Protein AF-A0A0L0J6N3-F1 (afdb_monomer)

Secondary structure (DSSP, 8-state):
----------------------S-SS----HHHHHHHHHTTS-HHHHHHHHHHHS-HHHHHHHHHHHHHHHHT-TT-HHHHHHHHHHHHHT---HHHHHHHHHHHHHHHHHHGGGSSSS-----

Mean predicted aligned error: 13.97 Å

Solvent-accessible surface area (backbone atoms only — not comparable to full-atom values): 7583 Å² total; per-residue (Å²): 140,80,89,80,91,78,89,84,88,82,84,79,89,80,87,70,96,54,83,79,72,70,82,71,81,77,65,77,72,42,66,64,58,39,45,52,37,30,70,73,68,44,69,19,33,61,43,38,45,56,38,56,70,72,42,55,75,94,49,35,62,61,50,43,52,53,41,47,55,56,46,71,70,49,81,92,34,18,56,50,42,18,45,17,31,43,43,41,26,75,71,43,91,46,71,67,61,26,52,53,31,45,52,51,19,50,54,31,36,53,60,47,60,68,74,79,82,81,84,83,86,79,90,133

Foldseek 3Di:
DDDDDDDDDDDDDDDPPDPCPDPPPDPLLDLVNLLVCLLVVHQSLVSLLVNLVPDDLVCLLVRLVVSLVSLLPRPLSQQRSLSNLQSSLVSDPDPVSSVVSNVSSVVSNVVNVPVPPPPPPDDD

Radius of gyration: 23.94 Å; Cα contacts (8 Å, |Δi|>4): 116; chains: 1; bounding box: 71×43×78 Å

Sequence (124 aa):
MALLKMVQVAAAAAMIAGVSVPAHAQQALTVEAVVAGCASGSDCAALVNSYLASVPAARRVAAIANLGARLAEIPGAGANVARGIQAAAAYSPDAGQRAQLASLASTLSADAGGLDIETAASES

pLDDT: mean 73.08, std 17.03, range [39.69, 89.31]

Nearest PDB structures (foldseek):
  4j8e-assembly1_A  TM=3.924E-01  e=3.946E+00  Rattus norvegicus
  8ii8-assembly1_A  TM=2.953E-01  e=2.049E+00  Pleurotus salmoneostramineus

Organism: NCBI:txid121719

Structure (mmCIF, N/CA/C/O backbone):
data_AF-A0A0L0J6N3-F1
#
_entry.id   AF-A0A0L0J6N3-F1
#
loop_
_atom_site.group_PDB
_atom_site.id
_atom_site.type_symbol
_atom_site.label_atom_id
_atom_site.label_alt_id
_atom_site.label_comp_id
_atom_site.label_asym_id
_atom_site.label_entity_id
_atom_site.label_seq_id
_atom_site.pdbx_PDB_ins_code
_atom_site.Cartn_x
_atom_site.Cartn_y
_atom_site.Cartn_z
_atom_site.occupancy
_atom_site.B_iso_or_equiv
_atom_site.auth_seq_id
_atom_site.auth_comp_id
_atom_site.auth_asym_id
_atom_site.auth_atom_id
_atom_site.pdbx_PDB_model_num
ATOM 1 N N . MET A 1 1 ? 57.521 -32.164 36.413 1.00 44.25 1 MET A N 1
ATOM 2 C CA . MET A 1 1 ? 57.003 -33.096 35.380 1.00 44.25 1 MET A CA 1
ATOM 3 C C . MET A 1 1 ? 55.615 -33.527 35.841 1.00 44.25 1 MET A C 1
ATOM 5 O O . MET A 1 1 ? 55.528 -33.894 36.998 1.00 44.25 1 MET A O 1
ATOM 9 N N . ALA A 1 2 ? 54.499 -33.457 35.119 1.00 39.69 2 ALA A N 1
ATOM 10 C CA . ALA A 1 2 ? 54.170 -33.186 33.719 1.00 39.69 2 ALA A CA 1
ATOM 11 C C . ALA A 1 2 ? 52.715 -32.628 33.686 1.00 39.69 2 ALA A C 1
ATOM 13 O O . ALA A 1 2 ? 51.915 -32.987 34.541 1.00 39.69 2 ALA A O 1
ATOM 14 N N . LEU A 1 3 ? 52.431 -31.573 32.909 1.00 52.59 3 LEU A N 1
ATOM 15 C CA . LEU A 1 3 ? 51.535 -31.578 31.732 1.00 52.59 3 LEU A CA 1
ATOM 16 C C . LEU A 1 3 ? 50.249 -32.421 31.876 1.00 52.59 3 LEU A C 1
ATOM 18 O O . LEU A 1 3 ? 50.336 -33.637 31.925 1.00 52.59 3 LEU A O 1
ATOM 22 N N . LEU A 1 4 ? 49.071 -31.786 31.798 1.00 46.19 4 LEU A N 1
ATOM 23 C CA . LEU A 1 4 ? 48.187 -31.880 30.622 1.00 46.19 4 LEU A CA 1
ATOM 24 C C . LEU A 1 4 ? 46.939 -30.977 30.768 1.00 46.19 4 LEU A C 1
ATOM 26 O O . LEU A 1 4 ? 46.118 -31.136 31.666 1.00 46.19 4 LEU A O 1
ATOM 30 N N . LYS A 1 5 ? 46.797 -30.048 29.815 1.00 51.50 5 LYS A N 1
ATOM 31 C CA . LYS A 1 5 ? 45.529 -29.446 29.372 1.00 51.50 5 LYS A CA 1
ATOM 32 C C . LYS A 1 5 ? 44.590 -30.555 28.890 1.00 51.50 5 LYS A C 1
ATOM 34 O O . LYS A 1 5 ? 45.057 -31.356 28.092 1.00 51.50 5 LYS A O 1
ATOM 39 N N . MET A 1 6 ? 43.291 -30.496 29.193 1.00 48.28 6 MET A N 1
ATOM 40 C CA . MET A 1 6 ? 42.248 -30.902 28.239 1.00 48.28 6 MET A CA 1
ATOM 41 C C . MET A 1 6 ? 40.945 -30.134 28.476 1.00 48.28 6 MET A C 1
ATOM 43 O O . MET A 1 6 ? 40.292 -30.242 29.507 1.00 48.28 6 MET A O 1
ATOM 47 N N . VAL A 1 7 ? 40.615 -29.347 27.457 1.00 54.72 7 VAL A N 1
ATOM 48 C CA . VAL A 1 7 ? 39.299 -28.817 27.117 1.00 54.72 7 VAL A CA 1
ATOM 49 C C . VAL A 1 7 ? 38.352 -29.995 26.885 1.00 54.72 7 VAL A C 1
ATOM 51 O O . VAL A 1 7 ? 38.697 -30.890 26.116 1.00 54.72 7 VAL A O 1
ATOM 54 N N . GLN A 1 8 ? 37.163 -29.986 27.488 1.00 48.16 8 GLN A N 1
ATOM 55 C CA . GLN A 1 8 ? 36.063 -30.843 27.047 1.00 48.16 8 GLN A CA 1
ATOM 56 C C . GLN A 1 8 ? 34.894 -29.981 26.577 1.00 48.16 8 GLN A C 1
ATOM 58 O O . GLN A 1 8 ? 34.184 -29.348 27.352 1.00 48.16 8 GLN A O 1
ATOM 63 N N . VAL A 1 9 ? 34.775 -29.961 25.253 1.00 50.53 9 VAL A N 1
ATOM 64 C CA . VAL A 1 9 ? 33.602 -29.599 24.466 1.00 50.53 9 VAL A CA 1
ATOM 65 C C . VAL A 1 9 ? 32.794 -30.879 24.267 1.00 50.53 9 VAL A C 1
ATOM 67 O O . VAL A 1 9 ? 33.344 -31.844 23.744 1.00 50.53 9 VAL A O 1
ATOM 70 N N . ALA A 1 10 ? 31.523 -30.874 24.670 1.00 46.56 10 ALA A N 1
ATOM 71 C CA . ALA A 1 10 ? 30.400 -31.706 24.196 1.00 46.56 10 ALA A CA 1
ATOM 72 C C . ALA A 1 10 ? 29.245 -31.470 25.190 1.00 46.56 10 ALA A C 1
ATOM 74 O O . ALA A 1 10 ? 29.487 -31.414 26.386 1.00 46.56 10 ALA A O 1
ATOM 75 N N . ALA A 1 11 ? 27.978 -31.285 24.846 1.00 45.50 11 ALA A N 1
ATOM 76 C CA . ALA A 1 11 ? 27.186 -31.600 23.669 1.00 45.50 11 ALA A CA 1
ATOM 77 C C . ALA A 1 11 ? 26.061 -30.530 23.600 1.00 45.50 11 ALA A C 1
ATOM 79 O O . ALA A 1 11 ? 25.749 -29.896 24.601 1.00 45.50 11 ALA A O 1
ATOM 80 N N . ALA A 1 12 ? 25.439 -30.237 22.466 1.00 46.97 12 ALA A N 1
ATOM 81 C CA . ALA A 1 12 ? 24.391 -31.098 21.950 1.00 46.97 12 ALA A CA 1
ATOM 82 C C . ALA A 1 12 ? 24.160 -30.827 20.463 1.00 46.97 12 ALA A C 1
ATOM 84 O O . ALA A 1 12 ? 23.923 -29.698 20.037 1.00 46.97 12 ALA A O 1
ATOM 85 N N . ALA A 1 13 ? 24.191 -31.910 19.694 1.00 50.00 13 ALA A N 1
ATOM 86 C CA . ALA A 1 13 ? 23.572 -31.972 18.390 1.00 50.00 13 ALA A CA 1
ATOM 87 C C . ALA A 1 13 ? 22.048 -31.869 18.563 1.00 50.00 13 ALA A C 1
ATOM 89 O O . ALA A 1 13 ? 21.441 -32.709 19.223 1.00 50.00 13 ALA A O 1
ATOM 90 N N . ALA A 1 14 ? 21.434 -30.874 17.930 1.00 49.75 14 ALA A N 1
ATOM 91 C CA . ALA A 1 14 ? 20.029 -30.923 17.554 1.00 49.75 14 ALA A CA 1
ATOM 92 C C . ALA A 1 14 ? 19.984 -30.818 16.030 1.00 49.75 14 ALA A C 1
ATOM 94 O O . ALA A 1 14 ? 19.976 -29.738 15.444 1.00 49.75 14 ALA A O 1
ATOM 95 N N . MET A 1 15 ? 20.043 -31.986 15.396 1.00 56.28 15 MET A N 1
ATOM 96 C CA . MET A 1 15 ? 19.772 -32.161 13.979 1.00 56.28 15 MET A CA 1
ATOM 97 C C . MET A 1 15 ? 18.270 -31.955 13.798 1.00 56.28 15 MET A C 1
ATOM 99 O O . MET A 1 15 ? 17.483 -32.851 14.091 1.00 56.28 15 MET A O 1
ATOM 103 N N . ILE A 1 16 ? 17.861 -30.773 13.351 1.00 59.41 16 ILE A N 1
ATOM 104 C CA . ILE A 1 16 ? 16.511 -30.575 12.834 1.00 59.41 16 ILE A CA 1
ATOM 105 C C . ILE A 1 16 ? 16.665 -30.472 11.323 1.00 59.41 16 ILE A C 1
ATOM 107 O O . ILE A 1 16 ? 16.875 -29.399 10.766 1.00 59.41 16 ILE A O 1
ATOM 111 N N . ALA A 1 17 ? 16.572 -31.624 10.659 1.00 51.03 17 ALA A N 1
ATOM 112 C CA . ALA A 1 17 ? 16.123 -31.689 9.277 1.00 51.03 17 ALA A CA 1
ATOM 113 C C . ALA A 1 17 ? 14.645 -31.272 9.268 1.00 51.03 17 ALA A C 1
ATOM 115 O O . ALA A 1 17 ? 13.735 -32.091 9.239 1.00 51.03 17 ALA A O 1
ATOM 116 N N . GLY A 1 18 ? 14.413 -29.976 9.415 1.00 44.53 18 GLY A N 1
ATOM 117 C CA . GLY A 1 18 ? 13.114 -29.350 9.309 1.00 44.53 18 GLY A CA 1
ATOM 118 C C . GLY A 1 18 ? 13.281 -28.288 8.257 1.00 44.53 18 GLY A C 1
ATOM 119 O O . GLY A 1 18 ? 14.127 -27.408 8.411 1.00 44.53 18 GLY A O 1
ATOM 120 N N . VAL A 1 19 ? 12.522 -28.419 7.171 1.00 53.56 19 VAL A N 1
ATOM 121 C CA . VAL A 1 19 ? 12.365 -27.380 6.160 1.00 53.56 19 VAL A CA 1
ATOM 122 C C . VAL A 1 19 ? 12.332 -26.039 6.888 1.00 53.56 19 VAL A C 1
ATOM 124 O O . VAL A 1 19 ? 11.523 -25.839 7.798 1.00 53.56 19 VAL A O 1
ATOM 127 N N . SER A 1 20 ? 13.301 -25.173 6.606 1.00 46.44 20 SER A N 1
ATOM 128 C CA . SER A 1 20 ? 13.311 -23.836 7.173 1.00 46.44 20 SER A CA 1
ATOM 129 C C . SER A 1 20 ? 12.112 -23.129 6.561 1.00 46.44 20 SER A C 1
ATOM 131 O O . SER A 1 20 ? 12.225 -22.531 5.499 1.00 46.44 20 SER A O 1
ATOM 133 N N . VAL A 1 21 ? 10.937 -23.276 7.180 1.00 52.59 21 VAL A N 1
ATOM 134 C CA . VAL A 1 21 ? 9.815 -22.374 6.965 1.00 52.59 21 VAL A CA 1
ATOM 135 C C . VAL A 1 21 ? 10.389 -21.038 7.407 1.00 52.59 21 VAL A C 1
ATOM 137 O O . VAL A 1 21 ? 10.683 -20.885 8.597 1.00 52.59 21 VAL A O 1
ATOM 140 N N . PRO A 1 22 ? 10.712 -20.132 6.470 1.00 52.16 22 PRO A N 1
ATOM 141 C CA . PRO A 1 22 ? 11.416 -18.923 6.836 1.00 52.16 22 PRO A CA 1
ATOM 142 C C . PRO A 1 22 ? 10.558 -18.214 7.875 1.00 52.16 22 PRO A C 1
ATOM 144 O O . PRO A 1 22 ? 9.332 -18.207 7.748 1.00 52.16 22 PRO A O 1
ATOM 147 N N . ALA A 1 23 ? 11.207 -17.692 8.913 1.00 49.03 23 ALA A N 1
ATOM 148 C CA . ALA A 1 23 ? 10.623 -17.029 10.072 1.00 49.03 23 ALA A CA 1
ATOM 149 C C . ALA A 1 23 ? 9.875 -15.723 9.710 1.00 49.03 23 ALA A C 1
ATOM 151 O O . ALA A 1 23 ? 10.128 -14.664 10.267 1.00 49.03 23 ALA A O 1
ATOM 152 N N . HIS A 1 24 ? 8.915 -15.806 8.789 1.00 48.41 24 HIS A N 1
ATOM 153 C CA . HIS A 1 24 ? 7.881 -14.811 8.524 1.00 48.41 24 HIS A CA 1
ATOM 154 C C . HIS A 1 24 ? 6.759 -14.890 9.566 1.00 48.41 24 HIS A C 1
ATOM 156 O O . HIS A 1 24 ? 5.7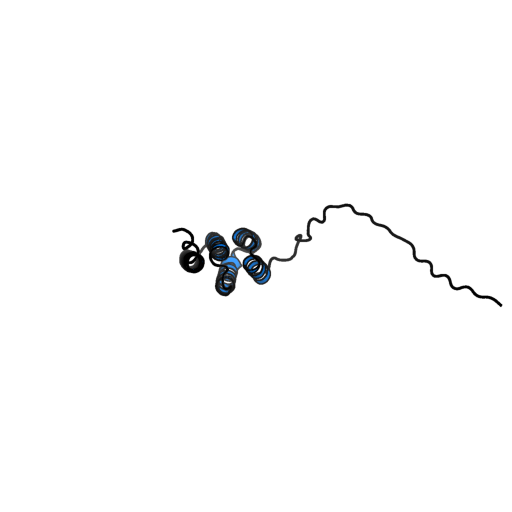96 -14.129 9.512 1.00 48.41 24 HIS A O 1
ATOM 162 N N . ALA A 1 25 ? 6.870 -15.798 10.540 1.00 44.41 25 ALA A N 1
ATOM 163 C CA . ALA A 1 25 ? 6.063 -15.740 11.739 1.00 44.41 25 ALA A CA 1
ATOM 164 C C . ALA A 1 25 ? 6.481 -14.494 12.542 1.00 44.41 25 ALA A C 1
ATOM 166 O O . ALA A 1 25 ? 7.456 -14.518 13.283 1.00 44.41 25 ALA A O 1
ATOM 167 N N . GLN A 1 26 ? 5.691 -13.426 12.400 1.00 47.16 26 GLN A N 1
ATOM 168 C CA . GLN A 1 26 ? 5.576 -12.290 13.330 1.00 47.16 26 GLN A CA 1
ATOM 169 C C . GLN A 1 26 ? 6.559 -11.120 13.192 1.00 47.16 26 GLN A C 1
ATOM 171 O O . GLN A 1 26 ? 6.583 -10.256 14.069 1.00 47.16 26 GLN A O 1
ATOM 176 N N . GLN A 1 27 ? 7.294 -10.982 12.088 1.00 53.09 27 GLN A N 1
ATOM 177 C CA . GLN A 1 27 ? 7.791 -9.645 11.757 1.00 53.09 27 GLN A CA 1
ATOM 178 C C . GLN A 1 27 ? 6.581 -8.810 11.340 1.00 53.09 27 GLN A C 1
ATOM 180 O O . GLN A 1 27 ? 5.934 -9.118 10.340 1.00 53.09 27 GLN A O 1
ATOM 185 N N . ALA A 1 28 ? 6.222 -7.806 12.146 1.00 59.81 28 ALA A N 1
ATOM 186 C CA . ALA A 1 28 ? 5.207 -6.832 11.771 1.00 59.81 28 ALA A CA 1
ATOM 187 C C . ALA A 1 28 ? 5.586 -6.296 10.386 1.00 59.81 28 ALA A C 1
ATOM 189 O O . ALA A 1 28 ? 6.608 -5.620 10.270 1.00 59.81 28 ALA A O 1
ATOM 190 N N . LEU A 1 29 ? 4.830 -6.658 9.338 1.00 74.12 29 LEU A N 1
ATOM 191 C CA . LEU A 1 29 ? 5.100 -6.138 8.002 1.00 74.12 29 LEU A CA 1
ATOM 192 C C . LEU A 1 29 ? 5.084 -4.614 8.120 1.00 74.12 29 LEU A C 1
ATOM 194 O O . LEU A 1 29 ? 4.093 -4.029 8.556 1.00 74.12 29 LEU A O 1
ATOM 198 N N . THR A 1 30 ? 6.205 -3.981 7.803 1.00 84.50 30 THR A N 1
ATOM 199 C CA . THR A 1 30 ? 6.318 -2.527 7.769 1.00 84.50 30 THR A CA 1
ATOM 200 C C . THR A 1 30 ? 6.119 -2.044 6.342 1.00 84.50 30 THR A C 1
ATOM 202 O O . THR A 1 30 ? 6.286 -2.800 5.383 1.00 84.50 30 THR A O 1
ATOM 205 N N . VAL A 1 31 ? 5.790 -0.760 6.191 1.00 85.19 31 VAL A N 1
ATOM 206 C CA . VAL A 1 31 ? 5.734 -0.126 4.866 1.00 85.19 31 VAL A CA 1
ATOM 207 C C . VAL A 1 31 ? 7.082 -0.277 4.155 1.00 85.19 31 VAL A C 1
ATOM 209 O O . VAL A 1 31 ? 7.104 -0.639 2.986 1.00 85.19 31 VAL A O 1
ATOM 212 N N . GLU A 1 32 ? 8.200 -0.103 4.866 1.00 84.94 32 GLU A N 1
ATOM 213 C CA . GLU A 1 32 ? 9.545 -0.312 4.312 1.00 84.94 32 GLU A CA 1
ATOM 214 C C . GLU A 1 32 ? 9.780 -1.736 3.801 1.00 84.94 32 GLU A C 1
ATOM 216 O O . GLU A 1 32 ? 10.333 -1.893 2.717 1.00 84.94 32 GLU A O 1
ATOM 221 N N . ALA A 1 33 ? 9.332 -2.770 4.520 1.00 85.12 33 ALA A N 1
ATOM 222 C CA . ALA A 1 33 ? 9.484 -4.154 4.069 1.00 85.12 33 ALA A CA 1
ATOM 223 C C . ALA A 1 33 ? 8.678 -4.432 2.790 1.00 85.12 33 ALA A C 1
ATOM 225 O O . ALA A 1 33 ? 9.168 -5.104 1.882 1.00 85.12 33 ALA A O 1
ATOM 226 N N . VAL A 1 34 ? 7.464 -3.878 2.693 1.00 87.50 34 VAL A N 1
ATOM 227 C CA . VAL A 1 34 ? 6.641 -3.971 1.478 1.00 87.50 34 VAL A CA 1
ATOM 228 C C . VAL A 1 34 ? 7.339 -3.271 0.314 1.00 87.50 34 VAL A C 1
ATOM 230 O O . VAL A 1 34 ? 7.521 -3.875 -0.736 1.00 87.50 34 VAL A O 1
ATOM 233 N N . VAL A 1 35 ? 7.778 -2.028 0.512 1.00 86.88 35 VAL A N 1
ATOM 234 C CA . VAL A 1 35 ? 8.438 -1.198 -0.510 1.00 86.88 35 VAL A CA 1
ATOM 235 C C . VAL A 1 35 ? 9.731 -1.854 -0.994 1.00 86.88 35 VAL A C 1
ATOM 237 O O . VAL A 1 35 ? 9.934 -1.975 -2.199 1.00 86.88 35 VAL A O 1
ATOM 240 N N . ALA A 1 36 ? 10.568 -2.351 -0.080 1.00 85.44 36 ALA A N 1
ATOM 241 C CA . ALA A 1 36 ? 11.792 -3.070 -0.420 1.00 85.44 36 ALA A CA 1
ATOM 242 C C . ALA A 1 36 ? 11.507 -4.371 -1.187 1.00 85.44 36 ALA A C 1
ATOM 244 O O . ALA A 1 36 ? 12.205 -4.673 -2.151 1.00 85.44 36 ALA A O 1
ATOM 245 N N . GLY A 1 37 ? 10.463 -5.116 -0.807 1.00 86.19 37 GLY A N 1
ATOM 246 C CA . GLY A 1 37 ? 10.022 -6.304 -1.539 1.00 86.19 37 GLY A CA 1
ATOM 247 C C . GLY A 1 37 ? 9.521 -5.978 -2.948 1.00 86.19 37 GLY A C 1
ATOM 248 O O . GLY A 1 37 ? 9.860 -6.666 -3.906 1.00 86.19 37 GLY A O 1
ATOM 249 N N . CYS A 1 38 ? 8.763 -4.894 -3.107 1.00 84.56 38 CYS A N 1
ATOM 250 C CA . CYS A 1 38 ? 8.320 -4.431 -4.420 1.00 84.56 38 CYS A CA 1
ATOM 251 C C . CYS A 1 38 ? 9.502 -3.984 -5.294 1.00 84.56 38 CYS A C 1
ATOM 253 O O . CYS A 1 38 ? 9.558 -4.337 -6.472 1.00 84.56 38 CYS A O 1
ATOM 255 N N . ALA A 1 39 ? 10.463 -3.260 -4.711 1.00 83.88 39 ALA A N 1
ATOM 256 C CA . ALA A 1 39 ? 11.682 -2.815 -5.384 1.00 83.88 39 ALA A CA 1
ATOM 257 C C . ALA A 1 39 ? 12.615 -3.978 -5.760 1.00 83.88 39 ALA A C 1
ATOM 259 O O . ALA A 1 39 ? 13.307 -3.904 -6.770 1.00 83.88 39 ALA A O 1
ATOM 260 N N . SER A 1 40 ? 12.612 -5.072 -4.991 1.00 85.12 40 SER A N 1
ATOM 261 C CA . SER A 1 40 ? 13.367 -6.290 -5.315 1.00 85.12 40 SER A CA 1
ATOM 262 C C . SER A 1 40 ? 12.692 -7.174 -6.370 1.00 85.12 40 SER A C 1
ATOM 264 O O . SER A 1 40 ? 13.246 -8.207 -6.740 1.00 85.12 40 SER A O 1
ATOM 266 N N . GLY A 1 41 ? 11.506 -6.789 -6.860 1.00 82.56 41 GLY A N 1
ATOM 267 C CA . GLY A 1 41 ? 10.743 -7.550 -7.852 1.00 82.56 41 GLY A CA 1
ATOM 268 C C . GLY A 1 41 ? 9.841 -8.642 -7.267 1.00 82.56 41 GLY A C 1
ATOM 269 O O . GLY A 1 41 ? 9.276 -9.430 -8.022 1.00 8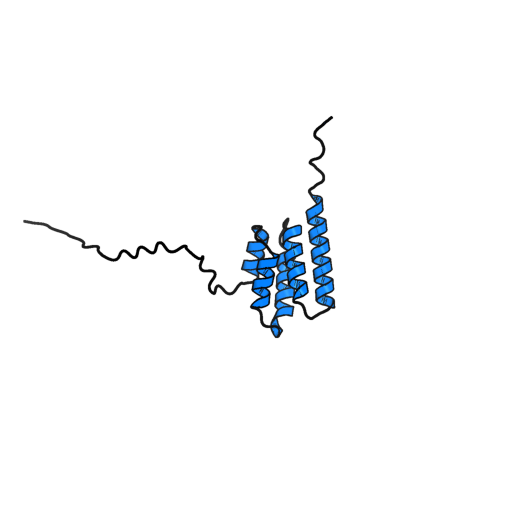2.56 41 GLY A O 1
ATOM 270 N N . SER A 1 42 ? 9.661 -8.693 -5.944 1.00 86.25 42 SER A N 1
ATOM 271 C CA . SER A 1 42 ? 8.688 -9.596 -5.305 1.00 86.25 42 SER A CA 1
ATOM 272 C C . SER A 1 42 ? 7.250 -9.182 -5.641 1.00 86.25 42 SER A C 1
ATOM 274 O O . SER A 1 42 ? 7.012 -8.028 -5.994 1.00 86.25 42 SER A O 1
ATOM 276 N N . ASP A 1 43 ? 6.262 -10.077 -5.507 1.00 87.75 43 ASP A N 1
ATOM 277 C CA . ASP A 1 43 ? 4.870 -9.743 -5.857 1.00 87.75 43 ASP A CA 1
ATOM 278 C C . ASP A 1 43 ? 4.293 -8.657 -4.929 1.00 87.75 43 ASP A C 1
ATOM 280 O O . ASP A 1 43 ? 3.917 -8.898 -3.776 1.00 87.75 43 ASP A O 1
ATOM 284 N N . CYS A 1 44 ? 4.245 -7.429 -5.447 1.00 86.81 44 CYS A N 1
ATOM 285 C CA . CYS A 1 44 ? 3.928 -6.247 -4.655 1.00 86.81 44 CYS A CA 1
ATOM 286 C C . CYS A 1 44 ? 2.467 -6.262 -4.184 1.00 86.81 44 CYS A C 1
ATOM 288 O O . CYS A 1 44 ? 2.162 -5.863 -3.062 1.00 86.81 44 CYS A O 1
ATOM 290 N N . ALA A 1 45 ? 1.556 -6.790 -5.007 1.00 87.06 45 ALA A N 1
ATOM 291 C CA . ALA A 1 45 ? 0.148 -6.924 -4.653 1.00 87.06 45 ALA A CA 1
ATOM 292 C C . ALA A 1 45 ? -0.058 -7.868 -3.458 1.00 87.06 45 ALA A C 1
ATOM 294 O O . ALA A 1 45 ? -0.826 -7.538 -2.551 1.00 87.06 45 ALA A O 1
ATOM 295 N N . ALA A 1 46 ? 0.633 -9.010 -3.412 1.00 87.12 46 ALA A N 1
ATOM 296 C CA . ALA A 1 46 ? 0.571 -9.930 -2.278 1.00 87.12 46 ALA A CA 1
ATOM 297 C C . ALA A 1 46 ? 1.111 -9.295 -0.984 1.00 87.12 46 ALA A C 1
ATOM 299 O O . ALA A 1 46 ? 0.470 -9.390 0.067 1.00 87.12 46 ALA A O 1
ATOM 300 N N . LEU A 1 47 ? 2.246 -8.589 -1.063 1.00 89.00 47 LEU A N 1
ATOM 301 C CA . LEU A 1 47 ? 2.847 -7.898 0.084 1.00 89.00 47 LEU A CA 1
ATOM 302 C C . LEU A 1 47 ? 1.928 -6.804 0.641 1.00 89.00 47 LEU A C 1
ATOM 304 O O . LEU A 1 47 ? 1.705 -6.733 1.852 1.00 89.00 47 LEU A O 1
ATOM 308 N N . VAL A 1 48 ? 1.343 -5.990 -0.239 1.00 89.25 48 VAL A N 1
ATOM 309 C CA . VAL A 1 48 ? 0.397 -4.931 0.134 1.00 89.25 48 VAL A CA 1
ATOM 310 C C . VAL A 1 48 ? -0.863 -5.508 0.775 1.00 89.25 48 VAL A C 1
ATOM 312 O O . VAL A 1 48 ? -1.287 -5.020 1.823 1.00 89.25 48 VAL A O 1
ATOM 315 N N . ASN A 1 49 ? -1.436 -6.566 0.192 1.00 89.25 49 ASN A N 1
ATOM 316 C CA . ASN A 1 49 ? -2.592 -7.264 0.760 1.00 89.25 49 ASN A CA 1
ATOM 317 C C . ASN A 1 49 ? -2.295 -7.768 2.176 1.00 89.25 49 ASN A C 1
ATOM 319 O O . ASN A 1 49 ? -3.063 -7.506 3.102 1.00 89.25 49 ASN A O 1
ATOM 323 N N . SER A 1 50 ? -1.164 -8.457 2.359 1.00 88.56 50 SER A N 1
ATOM 324 C CA . SER A 1 50 ? -0.768 -9.003 3.659 1.00 88.56 50 SER A CA 1
ATOM 325 C C . SER A 1 50 ? -0.556 -7.901 4.698 1.00 88.56 50 SER A C 1
ATOM 327 O O . SER A 1 50 ? -1.004 -8.027 5.839 1.00 88.56 50 SER A O 1
ATOM 329 N N . TYR A 1 51 ? 0.090 -6.797 4.310 1.00 88.44 51 TYR A N 1
ATOM 330 C CA . TYR A 1 51 ? 0.274 -5.643 5.182 1.00 88.44 51 TYR A CA 1
ATOM 331 C C . TYR A 1 51 ? -1.073 -5.033 5.590 1.00 88.44 51 TYR A C 1
ATOM 333 O O . TYR A 1 51 ? -1.375 -4.956 6.780 1.00 88.44 51 TYR A O 1
ATOM 341 N N . LEU A 1 52 ? -1.929 -4.671 4.633 1.00 87.94 52 LEU A N 1
ATOM 342 C CA . LEU A 1 52 ? -3.201 -3.991 4.909 1.00 87.94 52 LEU A CA 1
ATOM 343 C C . LEU A 1 52 ? -4.227 -4.877 5.624 1.00 87.94 52 LEU A C 1
ATOM 345 O O . LEU A 1 52 ? -5.048 -4.357 6.384 1.00 87.94 52 LEU A O 1
ATOM 349 N N . ALA A 1 53 ? -4.151 -6.198 5.446 1.00 88.12 53 ALA A N 1
ATOM 350 C CA . ALA A 1 53 ? -4.929 -7.156 6.223 1.00 88.12 53 ALA A CA 1
ATOM 351 C C . ALA A 1 53 ? -4.578 -7.103 7.720 1.00 88.12 53 ALA A C 1
ATOM 353 O O . ALA A 1 53 ? -5.472 -7.203 8.560 1.00 88.12 53 ALA A O 1
ATOM 354 N N . SER A 1 54 ? -3.301 -6.881 8.056 1.00 85.56 54 SER A N 1
ATOM 355 C CA . SER A 1 54 ? -2.839 -6.737 9.445 1.00 85.56 54 SER A CA 1
ATOM 356 C C . SER A 1 54 ? -3.079 -5.342 10.043 1.00 85.56 54 SER A C 1
ATOM 358 O O . SER A 1 54 ? -3.071 -5.181 11.264 1.00 85.56 54 SER A O 1
ATOM 360 N N . VAL A 1 55 ? -3.331 -4.323 9.211 1.00 86.44 55 VAL A N 1
ATOM 361 C CA . VAL A 1 55 ? -3.559 -2.946 9.669 1.00 86.44 55 VAL A CA 1
ATOM 362 C C . VAL A 1 55 ? -5.019 -2.757 10.123 1.00 86.44 55 VAL A C 1
ATOM 364 O O . VAL A 1 55 ? -5.955 -3.036 9.358 1.00 86.44 55 VAL A O 1
ATOM 367 N N . PRO A 1 56 ? -5.261 -2.213 11.335 1.00 84.88 56 PRO A N 1
ATOM 368 C CA . PRO A 1 56 ? -6.607 -1.890 11.807 1.00 84.88 56 PRO A CA 1
ATOM 369 C C . PRO A 1 56 ? -7.308 -0.892 10.882 1.00 84.88 56 PRO A C 1
ATOM 371 O O . PRO A 1 56 ? -6.693 0.080 10.444 1.00 84.88 56 PRO A O 1
ATOM 374 N N . ALA A 1 57 ? -8.613 -1.064 10.650 1.00 82.56 57 ALA A N 1
ATOM 375 C CA . ALA A 1 57 ? -9.388 -0.221 9.730 1.00 82.56 57 ALA A CA 1
ATOM 376 C C . ALA A 1 57 ? -9.242 1.290 10.007 1.00 82.56 57 ALA A C 1
ATOM 378 O O . ALA A 1 57 ? -9.054 2.063 9.073 1.00 82.56 57 ALA A O 1
ATOM 379 N N . ALA A 1 58 ? -9.205 1.696 11.283 1.00 82.62 58 ALA A N 1
ATOM 380 C CA . ALA A 1 58 ? -9.017 3.092 11.693 1.00 82.62 58 ALA A CA 1
ATOM 381 C C . ALA A 1 58 ? -7.677 3.710 11.241 1.00 82.62 58 ALA A C 1
ATOM 383 O O . ALA A 1 58 ? -7.569 4.927 11.134 1.00 82.62 58 ALA A O 1
ATOM 384 N N . ARG A 1 59 ? -6.651 2.889 10.970 1.00 86.00 59 ARG A N 1
ATOM 385 C CA . ARG A 1 59 ? -5.338 3.331 10.471 1.00 86.00 59 ARG A CA 1
ATOM 386 C C . ARG A 1 59 ? -5.088 2.971 9.007 1.00 86.00 59 ARG A C 1
ATOM 388 O O . ARG A 1 59 ? -4.077 3.406 8.462 1.00 86.00 59 ARG A O 1
ATOM 395 N N . ARG A 1 60 ? -5.986 2.224 8.351 1.00 84.62 60 ARG A N 1
ATOM 396 C CA . ARG A 1 60 ? -5.795 1.798 6.953 1.00 84.62 60 ARG A CA 1
ATOM 397 C C . ARG A 1 60 ? -5.660 2.972 6.004 1.00 84.62 60 ARG A C 1
ATOM 399 O O . ARG A 1 60 ? -4.779 2.936 5.166 1.00 84.62 60 ARG A O 1
ATOM 406 N N . VAL A 1 61 ? -6.457 4.024 6.166 1.00 85.19 61 VAL A N 1
ATOM 407 C CA . VAL A 1 61 ? -6.391 5.208 5.290 1.00 85.19 61 VAL A CA 1
ATOM 408 C C . VAL A 1 61 ? -4.997 5.846 5.316 1.00 85.19 61 VAL A C 1
ATOM 410 O O . VAL A 1 61 ? -4.421 6.106 4.260 1.00 85.19 61 VAL A O 1
ATOM 413 N N . ALA A 1 62 ? -4.427 6.039 6.510 1.00 86.75 62 ALA A N 1
ATOM 414 C CA . ALA A 1 62 ? -3.080 6.587 6.675 1.00 86.75 62 ALA A CA 1
ATOM 415 C C . ALA A 1 62 ? -1.995 5.617 6.180 1.00 86.75 62 ALA A C 1
ATOM 417 O O . ALA A 1 62 ? -1.032 6.038 5.544 1.00 86.75 62 ALA A O 1
ATOM 418 N N . ALA A 1 63 ? -2.168 4.317 6.436 1.00 87.19 63 ALA A N 1
ATOM 419 C CA . ALA A 1 63 ? -1.256 3.283 5.961 1.00 87.19 63 ALA A CA 1
ATOM 420 C C . ALA A 1 63 ? -1.227 3.220 4.427 1.00 87.19 63 ALA A C 1
ATOM 422 O O . ALA A 1 63 ? -0.152 3.207 3.844 1.00 87.19 63 ALA A O 1
ATOM 423 N N . ILE A 1 64 ? -2.391 3.265 3.779 1.00 87.88 64 ILE A N 1
ATOM 424 C CA . ILE A 1 64 ? -2.546 3.297 2.322 1.00 87.88 64 ILE A CA 1
ATOM 425 C C . ILE A 1 64 ? -1.907 4.559 1.734 1.00 87.88 64 ILE A C 1
ATOM 427 O O . ILE A 1 64 ? -1.183 4.458 0.750 1.00 87.88 64 ILE A O 1
ATOM 431 N N . ALA A 1 65 ? -2.126 5.732 2.340 1.00 86.69 65 ALA A N 1
ATOM 432 C CA . ALA A 1 65 ? -1.520 6.981 1.877 1.00 86.69 65 ALA A CA 1
ATOM 433 C C . ALA A 1 65 ? 0.017 6.941 1.949 1.00 86.69 65 ALA A C 1
ATOM 435 O O . ALA A 1 65 ? 0.688 7.271 0.974 1.00 86.69 65 ALA A O 1
ATOM 436 N N . ASN A 1 66 ? 0.573 6.487 3.079 1.00 89.31 66 ASN A N 1
ATOM 437 C CA . ASN A 1 66 ? 2.019 6.342 3.253 1.00 89.31 66 ASN A CA 1
ATOM 438 C C . ASN A 1 66 ? 2.600 5.317 2.265 1.00 89.31 66 ASN A C 1
ATOM 440 O O . ASN A 1 66 ? 3.618 5.562 1.628 1.00 89.31 66 ASN A O 1
ATOM 444 N N . LEU A 1 67 ? 1.921 4.183 2.097 1.00 86.88 67 LEU A N 1
ATOM 445 C CA . LEU A 1 67 ? 2.365 3.113 1.212 1.00 86.88 67 LEU A CA 1
ATOM 446 C C . LEU A 1 67 ? 2.317 3.549 -0.259 1.00 86.88 67 LEU A C 1
ATOM 448 O O . LEU A 1 67 ? 3.284 3.330 -0.977 1.00 86.88 67 LEU A O 1
ATOM 452 N N . GLY A 1 68 ? 1.259 4.240 -0.689 1.00 85.25 68 GLY A N 1
ATOM 453 C CA . GLY A 1 68 ? 1.165 4.819 -2.031 1.00 85.25 68 GLY A CA 1
ATOM 454 C C . GLY A 1 68 ? 2.267 5.842 -2.322 1.00 85.25 68 GLY A C 1
ATOM 455 O O . GLY A 1 68 ? 2.868 5.785 -3.391 1.00 85.25 68 GLY A O 1
ATOM 456 N N . ALA A 1 69 ? 2.583 6.722 -1.364 1.00 86.50 69 ALA A N 1
ATOM 457 C CA . ALA A 1 69 ? 3.676 7.686 -1.503 1.00 86.50 69 ALA A CA 1
ATOM 458 C C . ALA A 1 69 ? 5.037 6.987 -1.65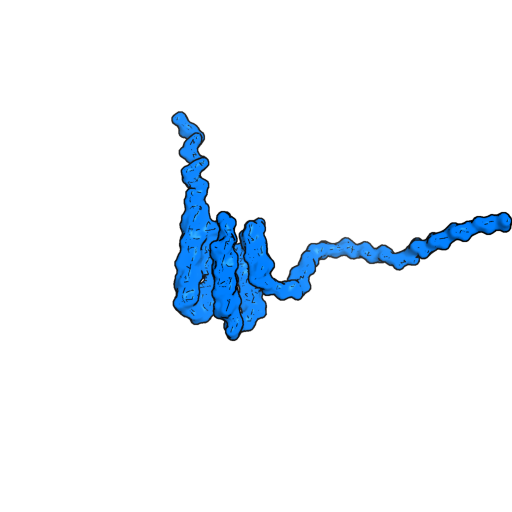1 1.00 86.50 69 ALA A C 1
ATOM 460 O O . ALA A 1 69 ? 5.756 7.250 -2.606 1.00 86.50 69 ALA A O 1
ATOM 461 N N . ARG A 1 70 ? 5.346 6.032 -0.764 1.00 87.44 70 ARG A N 1
ATOM 462 C CA . ARG A 1 70 ? 6.612 5.281 -0.788 1.00 87.44 70 ARG A CA 1
ATOM 463 C C . ARG A 1 70 ? 6.779 4.429 -2.041 1.00 87.44 70 ARG A C 1
ATOM 465 O O . ARG A 1 70 ? 7.880 4.300 -2.560 1.00 87.44 70 ARG A O 1
ATOM 472 N N . LEU A 1 71 ? 5.691 3.826 -2.511 1.00 84.06 71 LEU A N 1
ATOM 473 C CA . LEU A 1 71 ? 5.684 3.046 -3.742 1.00 84.06 71 LEU A CA 1
ATOM 474 C C . LEU A 1 71 ? 5.932 3.928 -4.972 1.00 84.06 71 LEU A C 1
ATOM 476 O O . LEU A 1 71 ? 6.664 3.514 -5.865 1.00 84.06 71 LEU A O 1
ATOM 480 N N . ALA A 1 72 ? 5.382 5.144 -5.004 1.00 81.69 72 ALA A N 1
ATOM 481 C CA . ALA A 1 72 ? 5.623 6.096 -6.089 1.00 81.69 72 ALA A CA 1
ATOM 482 C C . ALA A 1 72 ? 7.086 6.569 -6.173 1.00 81.69 72 ALA A C 1
ATOM 484 O O . ALA A 1 72 ? 7.519 7.012 -7.232 1.00 81.69 72 ALA A O 1
ATOM 485 N N . GLU A 1 73 ? 7.849 6.464 -5.082 1.00 84.25 73 GLU A N 1
ATOM 486 C CA . GLU A 1 73 ? 9.278 6.790 -5.050 1.00 84.25 73 GLU A CA 1
ATOM 487 C C . GLU A 1 73 ? 10.172 5.670 -5.614 1.00 84.25 73 GLU A C 1
ATOM 489 O O . GLU A 1 73 ? 11.370 5.894 -5.769 1.00 84.25 73 GLU A O 1
ATOM 494 N N . ILE A 1 74 ? 9.642 4.471 -5.912 1.00 80.88 74 ILE A N 1
ATOM 495 C CA . ILE A 1 74 ? 10.445 3.357 -6.442 1.00 80.88 74 ILE A CA 1
ATOM 496 C C . ILE A 1 74 ? 10.683 3.556 -7.953 1.00 80.88 74 ILE A C 1
ATOM 498 O O . ILE A 1 74 ? 9.748 3.382 -8.741 1.00 80.88 74 ILE A O 1
ATOM 502 N N . PRO A 1 75 ? 11.921 3.844 -8.399 1.00 69.25 75 PRO A N 1
ATOM 503 C CA . PRO A 1 75 ? 12.219 4.001 -9.818 1.00 69.25 75 PRO A CA 1
ATOM 504 C C . PRO A 1 75 ? 12.162 2.650 -10.550 1.00 69.25 75 PRO A C 1
ATOM 506 O O . PRO A 1 75 ? 12.654 1.641 -10.047 1.00 69.25 75 PRO A O 1
ATOM 509 N N . GLY A 1 76 ? 11.582 2.622 -11.753 1.00 66.38 76 GLY A N 1
ATOM 510 C CA . GLY A 1 76 ? 11.640 1.464 -12.660 1.00 66.38 76 GLY A CA 1
ATOM 511 C C . GLY A 1 76 ? 10.783 0.249 -12.278 1.00 66.38 76 GLY A C 1
ATOM 512 O O . GLY A 1 76 ? 10.813 -0.762 -12.971 1.00 66.38 76 GLY A O 1
ATOM 513 N N . ALA A 1 77 ? 9.979 0.316 -11.217 1.00 67.81 77 ALA A N 1
ATOM 514 C CA . ALA A 1 77 ? 9.175 -0.818 -10.749 1.00 67.81 77 ALA A CA 1
ATOM 515 C C . ALA A 1 77 ? 7.739 -0.848 -11.324 1.00 67.81 77 ALA A C 1
ATOM 517 O O . ALA A 1 77 ? 6.840 -1.483 -10.764 1.00 67.81 77 ALA A O 1
ATOM 518 N N . GLY A 1 78 ? 7.528 -0.158 -12.452 1.00 74.50 78 GLY A N 1
ATOM 519 C CA . GLY A 1 78 ? 6.247 0.394 -12.898 1.00 74.50 78 GLY A CA 1
ATOM 520 C C . GLY A 1 78 ? 5.048 -0.562 -12.874 1.00 74.50 78 GLY A C 1
ATOM 521 O O . GLY A 1 78 ? 4.080 -0.288 -12.168 1.00 74.50 78 GLY A O 1
ATOM 522 N N . ALA A 1 79 ? 5.094 -1.718 -13.545 1.00 82.12 79 ALA A N 1
ATOM 523 C 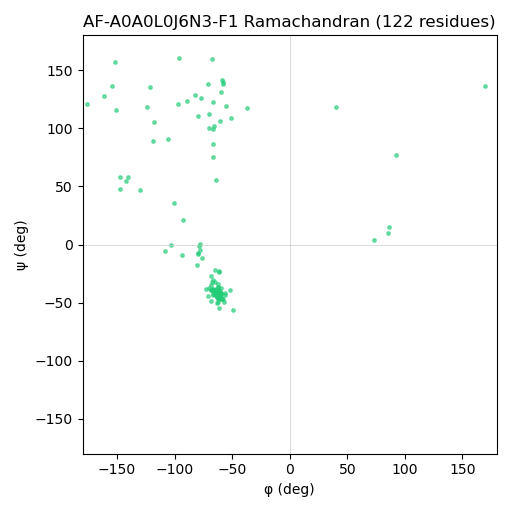CA . ALA A 1 79 ? 3.938 -2.626 -13.586 1.00 82.12 79 ALA A CA 1
ATOM 524 C C . ALA A 1 79 ? 3.695 -3.358 -12.252 1.00 82.12 79 ALA A C 1
ATOM 526 O O . ALA A 1 79 ? 2.554 -3.550 -11.826 1.00 82.12 79 ALA A O 1
ATOM 527 N N . ASN A 1 80 ? 4.761 -3.771 -11.563 1.00 84.12 80 ASN A N 1
ATOM 528 C CA . ASN A 1 80 ? 4.641 -4.504 -10.304 1.00 84.12 80 ASN A CA 1
ATOM 529 C C . ASN A 1 80 ? 4.146 -3.591 -9.174 1.00 84.12 80 ASN A C 1
ATOM 531 O O . ASN A 1 80 ? 3.215 -3.932 -8.445 1.00 84.12 80 ASN A O 1
ATOM 535 N N . VAL A 1 81 ? 4.708 -2.387 -9.082 1.00 85.44 81 VAL A N 1
ATOM 536 C CA . VAL A 1 81 ? 4.290 -1.377 -8.112 1.00 85.44 81 VAL A CA 1
ATOM 537 C C . VAL A 1 81 ? 2.887 -0.868 -8.404 1.00 85.44 81 VAL A C 1
ATOM 539 O O . VAL A 1 81 ? 2.095 -0.746 -7.471 1.00 85.44 81 VAL A O 1
ATOM 542 N N . ALA A 1 82 ? 2.520 -0.666 -9.672 1.00 86.81 82 ALA A N 1
ATOM 543 C CA . ALA A 1 82 ? 1.148 -0.324 -10.032 1.00 86.81 82 ALA A CA 1
ATOM 544 C C . ALA A 1 82 ? 0.135 -1.364 -9.529 1.00 86.81 82 ALA A C 1
ATOM 546 O O . ALA A 1 82 ? -0.887 -0.989 -8.949 1.00 86.81 82 ALA A O 1
ATOM 547 N N . ARG A 1 83 ? 0.432 -2.668 -9.665 1.00 85.69 83 ARG A N 1
ATOM 548 C CA . ARG A 1 83 ? -0.404 -3.736 -9.085 1.00 85.69 83 ARG A CA 1
ATOM 549 C C . ARG A 1 83 ? -0.481 -3.640 -7.557 1.00 85.69 83 ARG A C 1
ATOM 551 O O . ARG A 1 83 ? -1.558 -3.825 -6.992 1.00 85.69 83 ARG A O 1
ATOM 558 N N . GLY A 1 84 ? 0.621 -3.297 -6.888 1.00 86.12 84 GLY A N 1
ATOM 559 C CA . GLY A 1 84 ? 0.640 -3.020 -5.447 1.00 86.12 84 GLY A CA 1
ATOM 560 C C . GLY A 1 84 ? -0.269 -1.855 -5.043 1.00 86.12 84 GLY A C 1
ATOM 561 O O . GLY A 1 84 ? -1.062 -1.974 -4.111 1.00 86.12 84 GLY A O 1
ATOM 562 N N . ILE A 1 85 ? -0.226 -0.745 -5.778 1.00 86.44 85 ILE A N 1
ATOM 563 C CA . ILE A 1 85 ? -1.071 0.429 -5.518 1.00 86.44 85 ILE A CA 1
ATOM 564 C C . ILE A 1 85 ? -2.551 0.127 -5.790 1.00 86.44 85 ILE A C 1
ATOM 566 O O . ILE A 1 85 ? -3.409 0.538 -5.006 1.00 86.44 85 ILE A O 1
ATOM 570 N N . GLN A 1 86 ? -2.873 -0.643 -6.835 1.00 88.75 86 GLN A N 1
ATOM 571 C CA . GLN A 1 86 ? -4.245 -1.116 -7.068 1.00 88.75 86 GLN A CA 1
ATOM 572 C C . GLN A 1 86 ? -4.746 -2.005 -5.927 1.00 88.75 86 GLN A C 1
ATOM 574 O O . GLN A 1 86 ? -5.879 -1.836 -5.470 1.00 88.75 86 GLN A O 1
ATOM 579 N N . ALA A 1 87 ? -3.900 -2.909 -5.422 1.00 87.75 87 ALA A N 1
ATOM 580 C CA . ALA A 1 87 ? -4.231 -3.708 -4.249 1.00 87.75 87 ALA A CA 1
ATOM 581 C C . ALA A 1 87 ? -4.500 -2.811 -3.031 1.00 87.75 87 ALA A C 1
ATOM 583 O O . ALA A 1 87 ? -5.494 -3.012 -2.342 1.00 87.75 87 ALA A O 1
ATOM 584 N N . ALA A 1 88 ? -3.698 -1.764 -2.806 1.00 85.81 88 ALA A N 1
ATOM 585 C CA . ALA A 1 88 ? -3.939 -0.810 -1.724 1.00 85.81 88 ALA A CA 1
ATOM 586 C C . ALA A 1 88 ? -5.272 -0.058 -1.881 1.00 85.81 88 ALA A C 1
ATOM 588 O O . ALA A 1 88 ? -6.004 0.121 -0.905 1.00 85.81 88 ALA A O 1
ATOM 589 N N . ALA A 1 89 ? -5.621 0.334 -3.110 1.00 86.56 89 ALA A N 1
ATOM 590 C CA . ALA A 1 89 ? -6.883 1.001 -3.410 1.00 86.56 89 ALA A CA 1
ATOM 591 C C . ALA A 1 89 ? -8.096 0.132 -3.042 1.00 86.56 89 ALA A C 1
ATOM 593 O O . ALA A 1 89 ? -9.076 0.649 -2.513 1.00 86.56 89 ALA A O 1
ATOM 594 N N . ALA A 1 90 ? -8.030 -1.188 -3.242 1.00 86.88 90 ALA A N 1
ATOM 595 C CA . ALA A 1 90 ? -9.122 -2.097 -2.885 1.00 86.88 90 ALA A CA 1
ATOM 596 C C . ALA A 1 90 ? -9.459 -2.101 -1.378 1.00 86.88 90 ALA A C 1
AT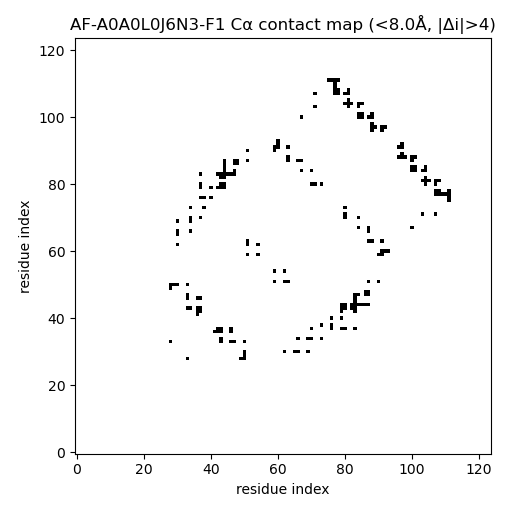OM 598 O O . ALA A 1 90 ? -10.591 -2.404 -1.005 1.00 86.88 90 ALA A O 1
ATOM 599 N N . TYR A 1 91 ? -8.507 -1.726 -0.516 1.00 84.69 91 TYR A N 1
ATOM 600 C CA . TYR A 1 91 ? -8.692 -1.651 0.939 1.00 84.69 91 TYR A CA 1
ATOM 601 C C . TYR A 1 91 ? -9.096 -0.267 1.438 1.00 84.69 91 TYR A C 1
ATOM 603 O O . TYR A 1 91 ? -9.409 -0.122 2.625 1.00 84.69 91 TYR A O 1
ATOM 611 N N . SER A 1 92 ? -9.063 0.754 0.579 1.00 84.12 92 SER A N 1
ATOM 612 C CA . SER A 1 92 ? -9.462 2.095 0.982 1.00 84.12 92 SER A CA 1
ATOM 613 C C . SER A 1 92 ? -10.992 2.190 1.042 1.00 84.12 92 SER A C 1
ATOM 615 O O . SER A 1 92 ? -11.665 1.880 0.058 1.00 84.12 92 SER A O 1
ATOM 617 N N . PRO A 1 93 ? -11.573 2.626 2.174 1.00 82.94 93 PRO A N 1
ATOM 618 C CA . PRO A 1 93 ? -13.005 2.896 2.262 1.00 82.94 93 PRO A CA 1
ATOM 619 C C . PRO A 1 93 ? -13.401 4.222 1.589 1.00 82.94 93 PRO A C 1
ATOM 621 O O . PRO A 1 93 ? -14.590 4.473 1.413 1.00 82.94 93 PRO A O 1
ATOM 624 N N . ASP A 1 94 ? -12.435 5.070 1.223 1.00 86.25 94 ASP A N 1
ATOM 625 C CA . ASP A 1 94 ? -12.678 6.407 0.684 1.00 86.25 94 ASP A CA 1
ATOM 626 C C . ASP A 1 94 ? -12.629 6.414 -0.850 1.00 86.25 94 ASP A C 1
ATOM 628 O O . ASP A 1 94 ? -11.618 6.074 -1.466 1.00 86.25 94 ASP A O 1
ATOM 632 N N . ALA A 1 9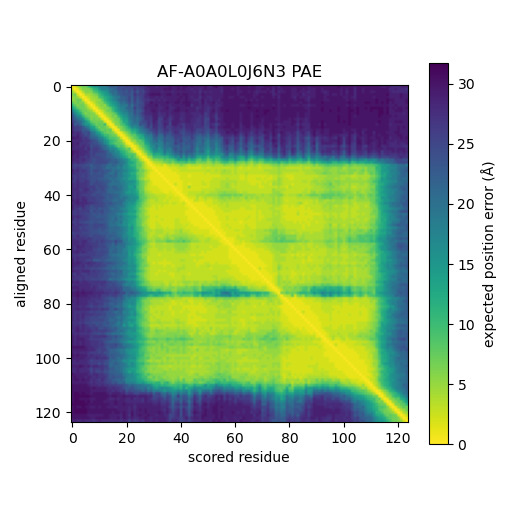5 ? -13.730 6.813 -1.491 1.00 86.75 95 ALA A N 1
ATOM 633 C CA . ALA A 1 95 ? -13.834 6.806 -2.950 1.00 86.75 95 ALA A CA 1
ATOM 634 C C . ALA A 1 95 ? -12.852 7.782 -3.628 1.00 86.75 95 ALA A C 1
ATOM 636 O O . ALA A 1 95 ? -12.351 7.482 -4.714 1.00 86.75 95 ALA A O 1
ATOM 637 N N . GLY A 1 96 ? -12.541 8.915 -2.988 1.00 87.62 96 GLY A N 1
ATOM 638 C CA . GLY A 1 96 ? -11.574 9.888 -3.499 1.00 87.62 96 GLY A CA 1
ATOM 639 C C . GLY A 1 96 ? -10.152 9.331 -3.485 1.00 87.62 96 GLY A C 1
ATOM 640 O O . GLY A 1 96 ? -9.469 9.339 -4.509 1.00 87.62 96 GLY A O 1
ATOM 641 N N . GLN A 1 97 ? -9.738 8.754 -2.358 1.00 85.12 97 GLN A N 1
ATOM 642 C CA . GLN A 1 97 ? -8.446 8.096 -2.194 1.00 85.12 97 GLN A CA 1
ATOM 643 C C . GLN A 1 97 ? -8.297 6.918 -3.167 1.00 85.12 97 GLN A C 1
ATOM 645 O O . GLN A 1 97 ? -7.244 6.754 -3.782 1.00 85.12 97 GLN A O 1
ATOM 650 N N . ARG A 1 98 ? -9.357 6.126 -3.372 1.00 88.00 98 ARG A N 1
ATOM 651 C CA . ARG A 1 98 ? -9.373 5.047 -4.372 1.00 88.00 98 ARG A CA 1
ATOM 652 C C . ARG A 1 98 ? -9.097 5.550 -5.783 1.00 88.00 98 ARG A C 1
ATOM 654 O O . ARG A 1 98 ? -8.281 4.952 -6.480 1.00 88.00 98 ARG A O 1
ATOM 661 N N . ALA A 1 99 ? -9.757 6.630 -6.199 1.00 87.94 99 ALA A N 1
ATOM 662 C CA . ALA A 1 99 ? -9.561 7.211 -7.523 1.00 87.94 99 ALA A CA 1
ATOM 663 C C . ALA A 1 99 ? -8.133 7.749 -7.700 1.00 87.94 99 ALA A C 1
ATOM 665 O O . ALA A 1 99 ? -7.508 7.504 -8.726 1.00 87.94 99 ALA A O 1
ATOM 666 N N . GLN A 1 100 ? -7.583 8.410 -6.677 1.00 87.38 100 GLN A N 1
ATOM 667 C CA . GLN A 1 100 ? -6.202 8.902 -6.691 1.00 87.38 100 GLN A CA 1
ATOM 668 C C . GLN A 1 100 ? -5.184 7.765 -6.838 1.00 87.38 100 GLN A C 1
ATOM 670 O O . GLN A 1 100 ? -4.285 7.848 -7.673 1.00 87.38 100 GLN A O 1
ATOM 675 N N . LEU A 1 101 ? -5.345 6.682 -6.071 1.00 86.06 101 LEU A N 1
ATOM 676 C CA . LEU A 1 101 ? -4.479 5.502 -6.156 1.00 86.06 101 LEU A CA 1
ATOM 677 C C . LEU A 1 101 ? -4.610 4.798 -7.511 1.00 86.06 101 LEU A C 1
ATOM 679 O O . LEU A 1 101 ? -3.607 4.379 -8.080 1.00 86.06 101 LEU A O 1
ATOM 683 N N . ALA A 1 102 ? -5.824 4.692 -8.055 1.00 87.62 102 ALA A N 1
ATOM 684 C CA . ALA A 1 102 ? -6.050 4.107 -9.374 1.00 87.62 102 ALA A CA 1
ATOM 685 C C . ALA A 1 102 ? -5.388 4.930 -10.493 1.00 87.62 102 ALA A C 1
ATOM 687 O O . ALA A 1 102 ? -4.743 4.360 -11.377 1.00 87.62 102 ALA A O 1
ATOM 688 N N . SER A 1 103 ? -5.485 6.262 -10.430 1.00 86.88 103 SER A N 1
ATOM 689 C CA . SER A 1 103 ? -4.782 7.159 -11.353 1.00 86.88 103 SER A CA 1
ATOM 690 C C . SER A 1 103 ? -3.267 7.004 -11.235 1.00 86.88 103 SER A C 1
ATOM 692 O O . SER A 1 103 ? -2.599 6.829 -12.247 1.00 86.88 103 SER A O 1
ATOM 694 N N . LEU A 1 104 ? -2.728 6.978 -10.011 1.00 84.94 104 LEU A N 1
ATOM 695 C CA . LEU A 1 104 ? -1.298 6.772 -9.767 1.00 84.94 104 LEU A CA 1
ATOM 696 C C . LEU A 1 104 ? -0.805 5.428 -10.321 1.00 84.94 104 LEU A C 1
ATOM 698 O O . LEU A 1 104 ? 0.215 5.378 -11.003 1.00 84.94 104 LEU A O 1
ATOM 702 N N . ALA A 1 105 ? -1.548 4.345 -10.088 1.00 86.56 105 ALA A N 1
ATOM 703 C CA . ALA A 1 105 ? -1.221 3.034 -10.641 1.00 86.56 105 ALA A CA 1
ATOM 704 C C . ALA A 1 105 ? -1.244 3.026 -12.179 1.00 86.56 105 ALA A C 1
ATOM 706 O O . ALA A 1 105 ? -0.412 2.372 -12.807 1.00 86.56 105 ALA A O 1
ATOM 707 N N . SER A 1 106 ? -2.176 3.763 -12.789 1.00 84.88 106 SER A N 1
ATOM 708 C CA . SER A 1 106 ? -2.265 3.899 -14.247 1.00 84.88 106 SER A CA 1
ATOM 709 C C . SER A 1 106 ? -1.061 4.656 -14.810 1.00 84.88 106 SER A C 1
ATOM 711 O O . SER A 1 106 ? -0.459 4.195 -15.775 1.00 84.88 106 SER A O 1
ATOM 713 N N . THR A 1 107 ? -0.650 5.752 -14.163 1.00 84.75 107 THR A N 1
ATOM 714 C CA . THR A 1 107 ? 0.564 6.502 -14.522 1.00 84.75 107 THR A CA 1
ATOM 715 C C . THR A 1 107 ? 1.814 5.629 -14.430 1.00 84.75 107 THR A C 1
ATOM 717 O O . THR A 1 107 ? 2.599 5.589 -15.369 1.00 84.75 107 THR A O 1
ATOM 720 N N . LEU A 1 108 ? 1.976 4.873 -13.340 1.00 81.81 108 LEU A N 1
ATOM 721 C CA . LEU A 1 108 ? 3.132 3.986 -13.150 1.00 81.81 108 LEU A CA 1
ATOM 722 C C . LEU A 1 108 ? 3.148 2.810 -14.134 1.00 81.81 108 LEU A C 1
ATOM 724 O O . LEU A 1 108 ? 4.218 2.372 -14.545 1.00 81.81 108 LEU A O 1
ATOM 728 N N . SER A 1 109 ? 1.976 2.307 -14.536 1.00 79.69 109 SER A N 1
ATOM 729 C CA . SER A 1 109 ? 1.873 1.264 -15.568 1.00 79.69 109 SER A CA 1
ATOM 730 C C . SER A 1 109 ? 2.226 1.802 -16.955 1.00 79.69 109 SER A C 1
ATOM 732 O O . SER A 1 109 ? 2.856 1.096 -17.736 1.00 79.69 109 SER A O 1
ATOM 734 N N . ALA A 1 110 ? 1.833 3.043 -17.255 1.00 74.44 110 ALA A N 1
ATOM 735 C CA . ALA A 1 110 ? 2.156 3.708 -18.514 1.00 74.44 110 ALA A CA 1
ATOM 736 C C . ALA A 1 110 ? 3.656 4.024 -18.628 1.00 74.44 110 ALA A C 1
ATOM 738 O O . ALA A 1 110 ? 4.231 3.833 -19.694 1.00 74.44 110 ALA A O 1
ATOM 739 N N . ASP A 1 111 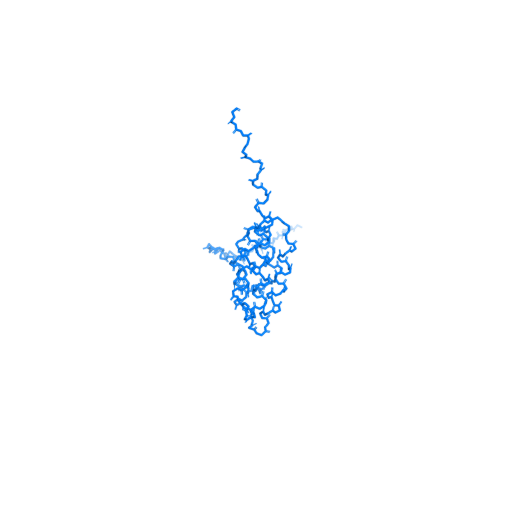? 4.293 4.434 -17.527 1.00 67.81 111 ASP A N 1
ATOM 740 C CA . ASP A 1 111 ? 5.743 4.661 -17.458 1.00 67.81 111 ASP A CA 1
ATOM 741 C C . ASP A 1 111 ? 6.535 3.350 -17.633 1.00 67.81 111 ASP A C 1
ATOM 743 O O . ASP A 1 111 ? 7.512 3.300 -18.377 1.00 67.81 111 ASP A O 1
ATOM 747 N N . ALA A 1 112 ? 6.045 2.240 -17.058 1.00 59.66 112 ALA A N 1
ATOM 748 C CA . ALA A 1 112 ? 6.642 0.912 -17.245 1.00 59.66 112 ALA A CA 1
ATOM 749 C C . ALA A 1 112 ? 6.620 0.430 -18.705 1.00 59.66 112 ALA A C 1
ATOM 751 O O . ALA A 1 112 ? 7.524 -0.282 -19.127 1.00 59.66 112 ALA A O 1
ATOM 752 N N . GLY A 1 113 ? 5.583 0.797 -19.465 1.00 54.31 113 GLY A N 1
ATOM 753 C CA . GLY A 1 113 ? 5.434 0.427 -20.876 1.00 54.31 113 GLY A CA 1
ATOM 754 C C . GLY A 1 113 ? 6.288 1.257 -21.840 1.00 54.31 113 GLY A C 1
ATOM 755 O O . GLY A 1 113 ? 6.293 0.973 -23.035 1.00 54.31 113 GLY A O 1
ATOM 756 N N . GLY A 1 114 ? 7.005 2.275 -21.349 1.00 45.88 114 GLY A N 1
ATOM 757 C CA . GLY A 1 114 ? 7.835 3.167 -22.164 1.00 45.88 114 GLY A CA 1
ATOM 758 C C . GLY A 1 114 ? 9.205 2.607 -22.564 1.00 45.88 114 GLY A C 1
ATOM 759 O O . GLY A 1 114 ? 9.891 3.242 -23.360 1.00 45.88 114 GLY A O 1
ATOM 760 N N . LEU A 1 115 ? 9.613 1.441 -22.045 1.00 46.88 115 LEU A N 1
ATOM 761 C CA . LEU A 1 115 ? 10.920 0.828 -22.337 1.00 46.88 115 LEU A CA 1
ATOM 762 C C . LEU A 1 115 ? 10.861 -0.344 -23.340 1.00 46.88 115 LEU A C 1
ATOM 764 O O . LEU A 1 115 ? 11.905 -0.872 -23.707 1.00 46.88 115 LEU A O 1
ATOM 768 N N . ASP A 1 116 ? 9.679 -0.711 -23.846 1.00 48.34 116 ASP A N 1
ATOM 769 C CA . ASP A 1 116 ? 9.489 -1.819 -24.803 1.00 48.34 116 ASP A CA 1
ATOM 770 C C . ASP A 1 116 ? 9.328 -1.351 -26.268 1.00 48.34 116 ASP A C 1
ATOM 772 O O . ASP A 1 116 ? 8.592 -1.943 -27.058 1.00 48.34 116 ASP A O 1
ATOM 776 N N . ILE A 1 117 ? 10.032 -0.284 -26.672 1.00 49.31 117 ILE A N 1
ATOM 777 C CA . ILE A 1 117 ? 10.154 0.103 -28.093 1.00 49.31 117 ILE A CA 1
ATOM 778 C C . ILE A 1 117 ? 11.623 0.339 -28.476 1.00 49.31 117 ILE A C 1
ATOM 780 O O . ILE A 1 117 ? 11.947 1.322 -29.120 1.00 49.31 117 ILE A O 1
ATOM 784 N N . GLU A 1 118 ? 12.536 -0.559 -28.102 1.00 47.38 118 GLU A 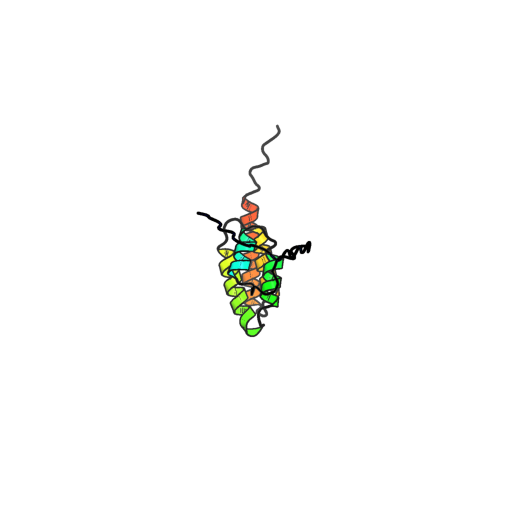N 1
ATOM 785 C CA . GLU A 1 118 ? 13.842 -0.691 -28.779 1.00 47.38 118 GLU A CA 1
ATOM 786 C C . GLU A 1 118 ? 14.328 -2.157 -28.762 1.00 47.38 118 GLU A C 1
ATOM 788 O O . GLU A 1 118 ? 15.459 -2.470 -28.422 1.00 47.38 118 GLU A O 1
ATOM 793 N N . THR A 1 119 ? 13.475 -3.123 -29.121 1.00 51.38 119 THR A N 1
ATOM 794 C CA . THR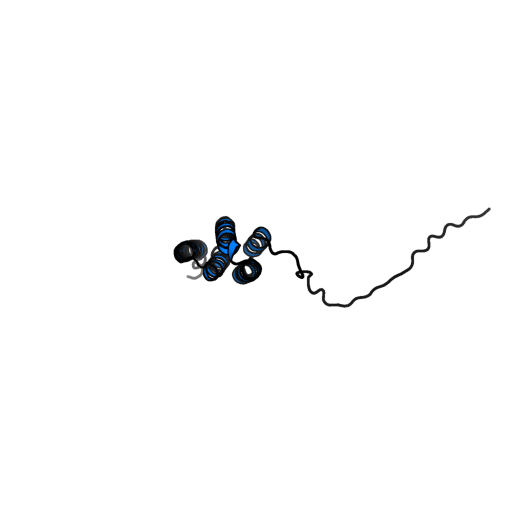 A 1 119 ? 13.929 -4.457 -29.586 1.00 51.38 119 THR A CA 1
ATOM 795 C C . THR A 1 119 ? 12.948 -5.006 -30.624 1.00 51.38 119 THR A C 1
ATOM 797 O O . THR A 1 119 ? 12.352 -6.066 -30.486 1.00 51.38 119 THR A O 1
ATOM 800 N N . ALA A 1 120 ? 12.763 -4.240 -31.696 1.00 45.66 120 ALA A N 1
ATOM 801 C CA . ALA A 1 120 ? 12.189 -4.723 -32.949 1.00 45.66 120 ALA A CA 1
ATOM 802 C C . ALA A 1 120 ? 12.918 -4.057 -34.126 1.00 45.66 120 ALA A C 1
ATOM 804 O O . ALA A 1 120 ? 12.323 -3.397 -34.968 1.00 45.66 120 ALA A O 1
ATOM 805 N N . ALA A 1 121 ? 14.245 -4.182 -34.141 1.00 48.84 121 ALA A N 1
ATOM 806 C CA . ALA A 1 121 ? 15.075 -3.928 -35.316 1.00 48.84 121 ALA A CA 1
ATOM 807 C C . ALA A 1 121 ? 16.184 -4.988 -35.372 1.00 48.84 121 ALA A C 1
ATOM 809 O O . ALA A 1 121 ? 17.378 -4.712 -35.320 1.00 48.84 121 ALA A O 1
ATOM 810 N N . SER A 1 122 ? 15.771 -6.248 -35.412 1.00 57.97 122 SER A N 1
ATOM 811 C CA . SER A 1 122 ? 16.522 -7.283 -36.107 1.00 57.97 122 SER A CA 1
ATOM 812 C C . SER A 1 122 ? 15.577 -7.859 -37.153 1.00 57.97 122 SER A C 1
ATOM 814 O O . SER A 1 122 ? 14.414 -8.103 -36.847 1.00 57.97 122 SER A O 1
ATOM 816 N N . GLU A 1 123 ? 16.116 -8.049 -38.356 1.00 49.66 123 GLU A N 1
ATOM 817 C CA . GLU A 1 123 ? 15.534 -8.755 -39.508 1.00 49.66 123 GLU A CA 1
ATOM 818 C C . GLU A 1 123 ? 14.751 -7.906 -40.526 1.00 49.66 123 GLU A C 1
ATOM 820 O O . GLU A 1 123 ? 13.526 -7.968 -40.616 1.00 49.66 123 GLU A O 1
ATOM 825 N N . SER A 1 124 ? 15.478 -7.176 -41.384 1.00 43.19 124 SER A N 1
ATOM 826 C CA . SER A 1 124 ? 15.633 -7.503 -42.826 1.00 43.19 124 SER A CA 1
ATOM 827 C C . SER A 1 124 ? 16.480 -6.459 -43.552 1.00 43.19 124 SER A C 1
ATOM 829 O O . SER A 1 124 ? 16.141 -5.259 -43.462 1.00 43.19 124 SER A O 1
#